Protein AF-A0A2V8IT65-F1 (afdb_monomer_lite)

Structure (mmCIF, N/CA/C/O backbone):
data_AF-A0A2V8IT65-F1
#
_entry.id   AF-A0A2V8IT65-F1
#
loop_
_atom_site.group_PDB
_atom_site.id
_atom_site.type_symbol
_atom_site.label_atom_id
_atom_site.label_alt_id
_atom_site.label_comp_id
_atom_site.label_asym_id
_atom_site.label_entity_id
_atom_site.label_seq_id
_atom_site.pdbx_PDB_ins_code
_atom_site.Cartn_x
_atom_site.Cartn_y
_atom_site.Cartn_z
_atom_site.occupancy
_atom_site.B_iso_or_equiv
_atom_site.auth_seq_id
_atom_site.auth_comp_id
_atom_site.auth_asym_id
_atom_site.auth_atom_id
_atom_site.pdbx_PDB_model_num
ATOM 1 N N . MET A 1 1 ? 6.466 -3.891 2.271 1.00 78.56 1 MET A N 1
ATOM 2 C CA . MET A 1 1 ? 6.126 -2.452 2.336 1.00 78.56 1 MET A CA 1
ATOM 3 C C . MET A 1 1 ? 6.847 -1.827 3.526 1.00 78.56 1 MET A C 1
ATOM 5 O O . ME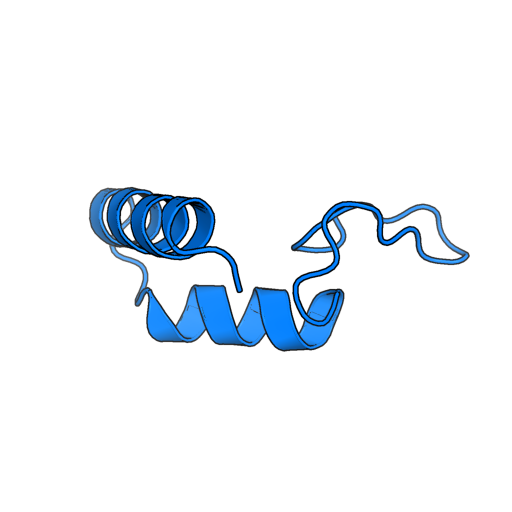T A 1 1 ? 6.811 -2.446 4.581 1.00 78.56 1 MET A O 1
ATOM 9 N N . PRO A 1 2 ? 7.493 -0.655 3.385 1.00 90.12 2 PRO A N 1
ATOM 10 C CA . PRO A 1 2 ? 8.095 0.058 4.515 1.00 90.12 2 PRO A CA 1
ATOM 11 C C . PRO A 1 2 ? 7.060 0.444 5.584 1.00 90.12 2 PRO A C 1
ATOM 13 O O . PRO A 1 2 ? 5.944 0.833 5.244 1.00 90.12 2 PRO A O 1
ATOM 16 N N . GLU A 1 3 ? 7.443 0.409 6.861 1.00 93.56 3 GLU A N 1
ATOM 17 C CA . GLU A 1 3 ? 6.549 0.703 7.997 1.00 93.56 3 GLU A CA 1
ATOM 18 C C . GLU A 1 3 ? 5.942 2.115 7.934 1.00 93.56 3 GLU A C 1
ATOM 20 O O . GLU A 1 3 ? 4.761 2.307 8.216 1.00 93.56 3 GLU A O 1
ATOM 25 N N . ALA A 1 4 ? 6.716 3.100 7.469 1.00 94.00 4 ALA A N 1
ATOM 26 C CA . ALA A 1 4 ? 6.223 4.461 7.261 1.00 94.00 4 ALA A CA 1
ATOM 27 C C . ALA A 1 4 ? 5.064 4.520 6.248 1.00 94.00 4 ALA A C 1
ATOM 29 O O . ALA A 1 4 ? 4.085 5.227 6.471 1.00 94.00 4 ALA A O 1
ATOM 30 N N . LEU A 1 5 ? 5.137 3.736 5.163 1.00 94.31 5 LEU A N 1
ATOM 31 C CA . LEU A 1 5 ? 4.064 3.668 4.170 1.00 94.31 5 LEU A CA 1
ATOM 32 C C . LEU A 1 5 ? 2.831 2.948 4.733 1.00 94.31 5 LEU A C 1
ATOM 34 O O . LEU A 1 5 ? 1.710 3.358 4.451 1.00 94.31 5 LEU A O 1
ATOM 38 N N . ARG A 1 6 ? 3.026 1.922 5.573 1.00 96.50 6 ARG A N 1
ATOM 39 C CA . ARG A 1 6 ? 1.927 1.239 6.269 1.00 96.50 6 ARG A CA 1
ATOM 40 C C . ARG A 1 6 ? 1.122 2.215 7.121 1.00 96.50 6 ARG A C 1
ATOM 42 O O . ARG A 1 6 ? -0.091 2.281 6.957 1.00 96.50 6 ARG A O 1
ATOM 49 N N . LYS A 1 7 ? 1.808 2.993 7.965 1.00 97.75 7 LYS A N 1
ATOM 50 C CA . LYS A 1 7 ? 1.188 4.005 8.833 1.00 97.75 7 LYS A CA 1
ATOM 51 C C . LYS A 1 7 ? 0.476 5.094 8.036 1.00 97.75 7 LYS A C 1
ATOM 53 O O . LYS A 1 7 ? -0.622 5.483 8.410 1.00 97.75 7 LYS A O 1
ATOM 58 N N . LEU A 1 8 ? 1.073 5.542 6.930 1.00 97.19 8 LEU A N 1
ATOM 59 C CA . LEU A 1 8 ? 0.469 6.543 6.049 1.00 97.19 8 LEU A CA 1
ATOM 60 C C . LEU A 1 8 ? -0.832 6.038 5.415 1.00 97.19 8 LEU A C 1
ATOM 62 O O . LEU A 1 8 ? -1.843 6.734 5.435 1.00 97.19 8 LEU A O 1
ATOM 66 N N . VAL A 1 9 ? -0.814 4.818 4.868 1.00 97.75 9 VAL A N 1
ATOM 67 C CA . VAL A 1 9 ? -2.017 4.195 4.303 1.00 97.75 9 VAL A CA 1
ATOM 68 C C . VAL A 1 9 ? -3.081 4.047 5.386 1.00 97.75 9 VAL A C 1
ATOM 70 O O . VAL A 1 9 ? -4.233 4.379 5.147 1.00 97.75 9 VAL A O 1
ATOM 73 N N . GLU A 1 10 ? -2.704 3.599 6.580 1.00 98.12 10 GLU A N 1
ATOM 74 C CA . GLU A 1 10 ? -3.617 3.410 7.707 1.00 98.12 10 GLU A CA 1
ATOM 75 C C . GLU A 1 10 ? -4.276 4.730 8.140 1.00 98.12 10 GLU A C 1
ATOM 77 O O . GLU A 1 10 ? -5.502 4.796 8.202 1.00 98.12 10 GLU A O 1
ATOM 82 N N . SER A 1 11 ? -3.505 5.805 8.333 1.00 98.38 11 SER A N 1
ATOM 83 C CA . SER A 1 11 ? -4.046 7.097 8.771 1.00 98.38 11 SER A CA 1
ATOM 84 C C . SER A 1 11 ? -4.970 7.742 7.736 1.00 98.38 11 SER A C 1
ATOM 86 O O . SER A 1 11 ? -6.036 8.233 8.098 1.00 98.38 11 SER A O 1
ATOM 88 N N . ILE A 1 12 ? -4.583 7.724 6.455 1.00 98.12 12 ILE A N 1
ATOM 89 C CA . ILE A 1 12 ? -5.370 8.329 5.368 1.00 98.12 12 ILE A CA 1
ATOM 90 C C . ILE A 1 12 ? -6.636 7.511 5.101 1.00 98.12 12 ILE A C 1
ATOM 92 O O . ILE A 1 12 ? -7.716 8.070 4.929 1.00 98.12 12 ILE A O 1
ATOM 96 N N . SER A 1 13 ? -6.534 6.180 5.084 1.00 98.31 13 SER A N 1
ATOM 97 C CA . SER A 1 13 ? -7.707 5.334 4.830 1.00 98.31 13 SER A CA 1
ATOM 98 C C . SER A 1 13 ? -8.768 5.563 5.909 1.00 98.31 13 SER A C 1
ATOM 100 O O . SER A 1 13 ? -9.926 5.817 5.586 1.00 98.31 13 SER A O 1
ATOM 102 N N . LEU A 1 14 ? -8.354 5.599 7.183 1.00 98.12 14 LEU A N 1
ATOM 103 C CA . LEU A 1 14 ? -9.254 5.882 8.301 1.00 98.12 14 LEU A CA 1
ATOM 104 C C . LEU A 1 14 ? -9.851 7.294 8.238 1.00 98.12 14 LEU A C 1
ATOM 106 O O . LEU A 1 14 ? -11.045 7.443 8.487 1.00 98.12 14 LEU A O 1
ATOM 110 N N . SER A 1 15 ? -9.078 8.321 7.859 1.00 98.44 15 SER A N 1
ATOM 111 C CA . SER A 1 15 ? -9.604 9.692 7.742 1.00 98.44 15 SER A CA 1
ATOM 112 C C . SER A 1 15 ? -10.646 9.854 6.635 1.00 98.44 15 SER A C 1
ATOM 114 O O . SER A 1 15 ? -11.464 10.768 6.696 1.00 98.44 15 SER A O 1
ATOM 116 N N . HIS A 1 16 ? -10.627 8.977 5.631 1.00 98.06 16 HIS A N 1
ATOM 117 C CA . HIS A 1 16 ? -11.582 8.969 4.523 1.00 98.06 16 HIS A CA 1
ATOM 118 C C . HIS A 1 16 ? -12.656 7.875 4.642 1.00 98.06 16 HIS A C 1
ATOM 120 O O . HIS A 1 16 ? -13.467 7.731 3.730 1.00 98.06 16 HIS A O 1
ATOM 126 N N . GLY A 1 17 ? -12.687 7.107 5.739 1.00 98.25 17 GLY A N 1
ATOM 127 C CA . GLY A 1 17 ? -13.666 6.031 5.937 1.00 98.25 17 GLY A CA 1
ATOM 128 C C . GLY A 1 17 ? -13.500 4.846 4.979 1.00 98.25 17 GLY A C 1
ATOM 129 O O . GLY A 1 17 ? -14.460 4.125 4.719 1.00 98.25 17 GLY A O 1
ATOM 130 N N . 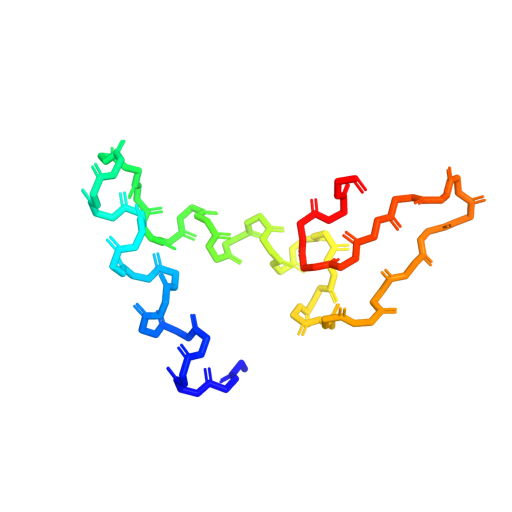VAL A 1 18 ? -12.296 4.644 4.440 1.00 98.25 18 VAL A N 1
ATOM 131 C CA . VAL A 1 18 ? -11.955 3.525 3.554 1.00 98.25 18 VAL A CA 1
ATOM 132 C C . VAL A 1 18 ? -11.216 2.461 4.361 1.00 98.25 18 VAL A C 1
ATOM 134 O O . VAL A 1 18 ? -10.370 2.784 5.192 1.00 98.25 18 VAL A O 1
ATOM 137 N N . ASP A 1 19 ? -11.495 1.181 4.108 1.00 98.38 19 ASP A N 1
ATOM 138 C CA . ASP A 1 19 ? -10.755 0.087 4.740 1.00 98.38 19 ASP A CA 1
ATOM 139 C C . ASP A 1 19 ? -9.261 0.141 4.336 1.00 98.38 19 ASP A C 1
ATOM 141 O O . ASP A 1 19 ? -8.936 0.016 3.147 1.00 98.38 19 ASP A O 1
ATOM 145 N N . PRO A 1 20 ? -8.317 0.275 5.291 1.00 98.25 20 PRO A N 1
ATOM 146 C CA . PRO A 1 20 ? -6.888 0.221 4.997 1.00 98.25 20 PRO A CA 1
ATOM 147 C C . PRO A 1 20 ? -6.454 -1.051 4.252 1.00 98.25 20 PRO A C 1
ATOM 149 O O . PRO A 1 20 ? -5.475 -1.024 3.499 1.00 98.25 20 PRO A O 1
ATOM 152 N N . ALA A 1 21 ? -7.133 -2.183 4.459 1.00 97.75 21 ALA A N 1
ATOM 153 C CA . ALA A 1 21 ? -6.858 -3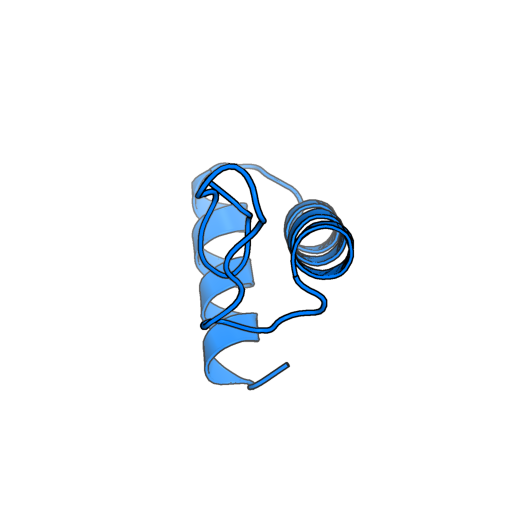.426 3.745 1.00 97.75 21 ALA A CA 1
ATOM 154 C C . ALA A 1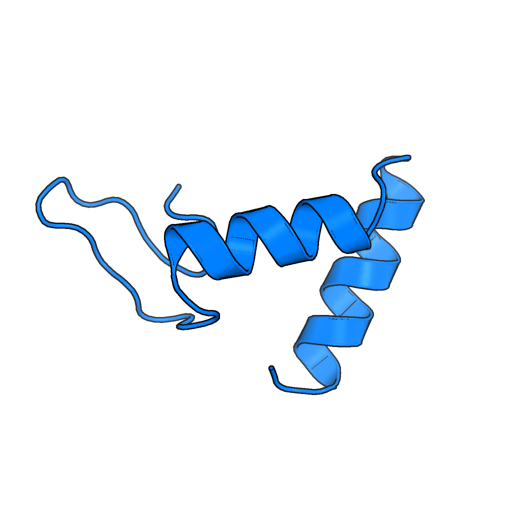 21 ? -7.193 -3.315 2.255 1.00 97.75 21 ALA A C 1
ATOM 156 O O . ALA A 1 21 ? -6.402 -3.782 1.432 1.00 97.75 21 ALA A O 1
ATOM 157 N N . LEU A 1 22 ? -8.290 -2.636 1.909 1.00 98.31 22 LEU A N 1
ATOM 158 C CA . LEU A 1 22 ? -8.660 -2.356 0.524 1.00 98.31 22 LEU A CA 1
ATOM 159 C C . LEU A 1 22 ? -7.595 -1.493 -0.161 1.00 98.31 22 LEU A C 1
ATOM 161 O O . LEU A 1 22 ? -7.106 -1.854 -1.229 1.00 98.31 22 LEU A O 1
ATOM 165 N N . VAL A 1 23 ? -7.162 -0.401 0.474 1.00 98.19 23 VAL A N 1
ATOM 166 C CA . VAL A 1 23 ? -6.134 0.485 -0.103 1.00 98.19 23 VAL A CA 1
ATOM 167 C C . VAL A 1 23 ? -4.811 -0.257 -0.312 1.00 98.19 23 VAL A C 1
ATOM 169 O O . VAL A 1 23 ? -4.181 -0.131 -1.363 1.00 98.19 23 VAL A O 1
ATOM 172 N N . ARG A 1 24 ? -4.400 -1.104 0.643 1.00 97.69 24 ARG A N 1
ATOM 173 C CA . ARG A 1 24 ? -3.217 -1.966 0.475 1.00 97.69 24 ARG A CA 1
ATOM 174 C C . ARG A 1 24 ? -3.378 -2.966 -0.668 1.00 97.69 24 ARG A C 1
ATOM 176 O O . ARG A 1 24 ? -2.397 -3.222 -1.364 1.00 97.69 24 ARG A O 1
ATOM 183 N N . ALA A 1 25 ? -4.568 -3.538 -0.845 1.00 98.12 25 ALA A N 1
ATOM 184 C CA . ALA A 1 25 ? -4.846 -4.463 -1.938 1.00 98.12 25 ALA A CA 1
ATOM 185 C C . ALA A 1 25 ? -4.722 -3.763 -3.297 1.00 98.12 25 ALA A C 1
ATOM 187 O O . ALA A 1 25 ? -4.037 -4.284 -4.173 1.00 98.12 25 ALA A O 1
ATOM 188 N N . VAL A 1 26 ? -5.271 -2.551 -3.436 1.00 98.12 26 VAL A N 1
ATOM 189 C CA . VAL A 1 26 ? -5.121 -1.728 -4.648 1.00 98.12 26 VAL A CA 1
ATOM 190 C C . VAL A 1 26 ? -3.646 -1.434 -4.925 1.00 98.12 26 VAL A C 1
ATOM 192 O O . VAL A 1 26 ? -3.154 -1.766 -5.996 1.00 98.12 26 VAL A O 1
ATOM 195 N N . ILE A 1 27 ? -2.892 -0.921 -3.946 1.00 98.06 27 ILE A N 1
ATOM 196 C CA . ILE A 1 27 ? -1.455 -0.628 -4.125 1.00 98.06 27 ILE A CA 1
ATOM 1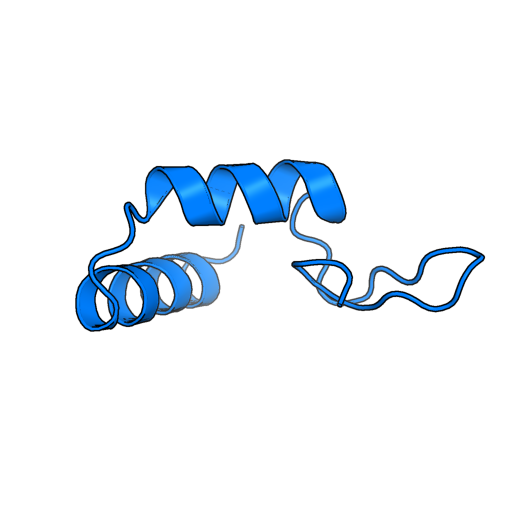97 C C . ILE A 1 27 ? -0.666 -1.876 -4.553 1.00 98.06 27 ILE A C 1
ATOM 199 O O . ILE A 1 27 ? 0.236 -1.796 -5.394 1.00 98.06 27 ILE A O 1
ATOM 203 N N . LYS A 1 28 ? -0.977 -3.038 -3.962 1.00 97.75 28 LYS A N 1
ATOM 204 C CA . LYS A 1 28 ? -0.327 -4.304 -4.309 1.00 97.75 28 LYS A CA 1
ATOM 205 C C . LYS A 1 28 ? -0.602 -4.687 -5.764 1.00 97.75 28 LYS A C 1
ATOM 207 O O . LYS A 1 28 ? 0.337 -5.084 -6.446 1.00 97.75 28 LYS A O 1
ATOM 212 N N . THR A 1 29 ? -1.846 -4.556 -6.216 1.00 98.25 29 THR A N 1
ATOM 213 C CA . THR A 1 29 ? -2.254 -4.860 -7.594 1.00 98.25 29 THR A CA 1
ATOM 214 C C . THR A 1 29 ? -1.616 -3.904 -8.599 1.00 98.25 29 THR A C 1
ATOM 216 O O . THR A 1 29 ? -1.089 -4.356 -9.608 1.00 98.25 29 THR A O 1
ATOM 219 N N . GLU A 1 30 ? -1.602 -2.607 -8.300 1.00 98.06 30 GLU A N 1
ATOM 220 C CA . GLU A 1 30 ? -1.154 -1.577 -9.243 1.00 98.06 30 GLU A CA 1
ATOM 221 C C . GLU A 1 30 ? 0.369 -1.513 -9.401 1.00 98.06 30 GLU A C 1
ATOM 223 O O . GLU A 1 30 ? 0.888 -1.278 -10.489 1.00 98.06 30 GLU A O 1
ATOM 228 N N . SER A 1 31 ? 1.125 -1.706 -8.317 1.00 98.00 31 SER A N 1
ATOM 229 C CA . SER A 1 31 ? 2.578 -1.468 -8.340 1.00 98.00 31 SER A CA 1
ATOM 230 C C . SER A 1 31 ? 3.409 -2.481 -7.563 1.00 98.00 31 SER A C 1
ATOM 232 O O . SER A 1 31 ? 4.635 -2.355 -7.522 1.00 98.00 31 SER A O 1
ATOM 234 N N . ASN A 1 32 ? 2.779 -3.441 -6.879 1.00 97.31 32 ASN A N 1
ATOM 235 C CA . ASN A 1 32 ? 3.436 -4.288 -5.882 1.00 97.31 32 ASN A CA 1
ATOM 236 C C . ASN A 1 32 ? 4.269 -3.470 -4.867 1.00 97.31 32 ASN A C 1
ATOM 238 O O . ASN A 1 32 ? 5.373 -3.854 -4.480 1.00 97.31 32 ASN A O 1
ATOM 242 N N . PHE A 1 33 ? 3.740 -2.315 -4.441 1.00 96.62 33 PHE A N 1
ATOM 243 C CA . PHE A 1 33 ? 4.392 -1.351 -3.541 1.00 96.62 33 PHE A CA 1
ATOM 244 C C . PHE A 1 33 ? 5.651 -0.660 -4.101 1.00 96.62 33 PHE A C 1
ATOM 246 O O . PHE A 1 33 ? 6.427 -0.078 -3.334 1.00 96.62 33 PHE A O 1
ATOM 253 N N . ASN A 1 34 ? 5.864 -0.667 -5.419 1.00 96.50 34 ASN A N 1
ATOM 254 C CA . ASN A 1 34 ? 6.942 0.088 -6.050 1.00 96.50 34 ASN A CA 1
ATOM 255 C C . ASN A 1 34 ? 6.548 1.564 -6.236 1.00 96.50 34 ASN A C 1
ATOM 257 O O . ASN A 1 34 ? 5.828 1.929 -7.164 1.00 96.50 34 ASN A O 1
ATOM 261 N N . ARG A 1 35 ? 7.091 2.447 -5.389 1.00 96.00 35 ARG A N 1
ATOM 262 C CA . ARG A 1 35 ? 6.851 3.902 -5.471 1.00 96.00 35 ARG A CA 1
ATOM 263 C C . ARG A 1 35 ? 7.358 4.562 -6.762 1.00 96.00 35 ARG A C 1
ATOM 265 O O . ARG A 1 35 ? 6.993 5.704 -7.023 1.00 96.00 35 ARG A O 1
ATOM 272 N N . TRP A 1 36 ? 8.192 3.870 -7.536 1.00 97.25 36 TRP A N 1
ATOM 273 C CA . TRP A 1 36 ? 8.769 4.345 -8.794 1.00 97.25 36 TRP A CA 1
ATOM 274 C C . TRP A 1 36 ? 8.147 3.674 -10.026 1.00 97.25 36 TRP A C 1
ATOM 276 O O . TRP A 1 36 ? 8.667 3.844 -11.124 1.00 97.25 36 TRP A O 1
ATOM 286 N N . ALA A 1 37 ? 7.065 2.900 -9.866 1.00 97.94 37 ALA A N 1
ATOM 287 C CA . ALA A 1 37 ? 6.395 2.241 -10.983 1.00 97.94 37 ALA A CA 1
ATOM 288 C C . ALA A 1 37 ? 5.907 3.265 -12.020 1.00 97.94 37 ALA A C 1
ATOM 290 O O . ALA A 1 37 ? 5.299 4.277 -11.662 1.00 97.94 37 ALA A O 1
ATOM 291 N N . VAL A 1 38 ? 6.162 2.983 -13.298 1.00 98.38 38 VAL A N 1
ATOM 292 C CA . VAL A 1 38 ? 5.658 3.750 -14.443 1.00 98.38 38 VAL A CA 1
ATOM 293 C C . VAL A 1 38 ? 5.142 2.759 -15.479 1.00 98.38 38 VAL A C 1
ATOM 295 O O . VAL A 1 38 ? 5.895 1.889 -15.918 1.00 98.38 38 VAL A O 1
ATOM 298 N N . SER A 1 39 ? 3.868 2.861 -15.855 1.00 97.88 39 SER A N 1
ATOM 299 C CA . SER A 1 39 ? 3.292 2.006 -16.898 1.00 97.88 39 SER A CA 1
ATOM 300 C C . SER A 1 39 ? 3.650 2.501 -18.306 1.00 97.88 39 SER A C 1
ATOM 302 O O . SER A 1 39 ? 3.982 3.676 -18.484 1.00 97.88 39 SER A O 1
ATOM 304 N N . PRO A 1 40 ? 3.494 1.661 -19.349 1.00 98.06 40 PRO A N 1
ATOM 305 C CA . PRO A 1 40 ? 3.678 2.090 -20.739 1.00 98.06 40 PRO A CA 1
ATOM 306 C C . PRO A 1 40 ? 2.774 3.256 -21.162 1.00 98.06 40 PRO A C 1
ATOM 308 O O . PRO A 1 40 ? 3.107 3.989 -22.086 1.00 98.06 40 PRO A O 1
ATOM 311 N N . LYS A 1 41 ? 1.626 3.428 -20.492 1.00 97.81 41 LYS A N 1
ATOM 312 C CA . LYS A 1 41 ? 0.668 4.514 -20.748 1.00 97.81 41 LYS A CA 1
ATOM 313 C C . LYS A 1 41 ? 0.914 5.753 -19.880 1.00 97.81 41 LYS A C 1
ATOM 315 O O . LYS A 1 41 ? 0.184 6.727 -20.008 1.00 97.81 41 LYS A O 1
ATOM 320 N N . GLY A 1 42 ? 1.927 5.724 -19.013 1.00 97.50 42 GLY A N 1
ATOM 321 C CA . GLY A 1 42 ? 2.346 6.871 -18.212 1.00 97.50 42 GLY A CA 1
ATOM 322 C C . GLY A 1 42 ? 1.725 6.974 -16.819 1.00 97.50 42 GLY A C 1
ATOM 323 O O . GLY A 1 42 ? 1.998 7.962 -16.150 1.00 97.50 42 GLY A O 1
ATOM 324 N N . ALA A 1 43 ? 0.955 5.981 -16.363 1.00 98.12 43 ALA A N 1
ATOM 325 C CA . ALA A 1 43 ? 0.469 5.919 -14.978 1.00 98.12 43 ALA A CA 1
ATOM 326 C C . ALA A 1 43 ? 1.631 5.741 -13.987 1.00 98.12 43 ALA A C 1
ATOM 328 O O . ALA A 1 43 ? 2.610 5.057 -14.318 1.00 98.12 43 ALA A O 1
ATOM 329 N N . ARG A 1 44 ? 1.568 6.352 -12.794 1.00 98.12 44 ARG A N 1
ATOM 330 C CA . ARG A 1 44 ? 2.742 6.476 -11.903 1.00 98.12 44 ARG A CA 1
ATOM 331 C C . ARG A 1 44 ? 2.497 6.095 -10.449 1.00 98.12 44 ARG A C 1
AT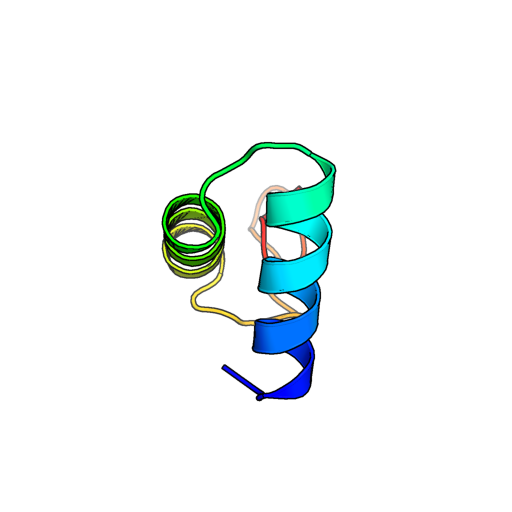OM 333 O O . ARG A 1 44 ? 1.456 6.348 -9.850 1.00 98.12 44 ARG A O 1
ATOM 340 N N . GLY A 1 45 ? 3.562 5.582 -9.841 1.00 97.69 45 GLY A N 1
ATOM 341 C CA . GLY A 1 45 ? 3.678 5.390 -8.404 1.00 97.69 45 GLY A CA 1
ATOM 342 C C . GLY A 1 45 ? 2.821 4.248 -7.868 1.00 97.69 45 GLY A C 1
ATOM 343 O O . GLY A 1 45 ? 2.463 3.316 -8.587 1.00 97.69 45 GLY A O 1
ATOM 344 N N . LEU A 1 46 ? 2.523 4.332 -6.570 1.00 97.44 46 LEU A N 1
ATOM 345 C CA . LEU A 1 46 ? 1.957 3.231 -5.787 1.00 97.44 46 LEU A CA 1
ATOM 346 C C . LEU A 1 46 ? 0.567 2.782 -6.249 1.00 97.44 46 LEU A C 1
ATOM 348 O O . LEU A 1 46 ? 0.257 1.599 -6.146 1.00 97.44 46 LEU A O 1
ATOM 352 N N . MET A 1 47 ? -0.250 3.723 -6.720 1.00 97.44 47 MET A N 1
ATOM 353 C CA . MET A 1 47 ? -1.643 3.496 -7.118 1.00 97.44 47 MET A CA 1
ATOM 354 C C . MET A 1 47 ? -1.869 3.679 -8.623 1.00 97.44 47 MET A C 1
ATOM 356 O O . MET A 1 47 ? -3.018 3.708 -9.036 1.00 97.44 47 MET A O 1
ATOM 360 N N . GLN A 1 48 ? -0.792 3.824 -9.413 1.00 98.12 48 GLN A N 1
ATOM 361 C CA . GLN A 1 48 ? -0.854 3.997 -10.872 1.00 98.12 48 GLN A CA 1
ATOM 362 C C . GLN A 1 48 ? -1.903 5.039 -11.309 1.00 98.12 48 GLN A C 1
ATOM 364 O O . GLN A 1 48 ? -2.759 4.765 -12.148 1.00 98.12 48 GLN A O 1
ATOM 369 N N . LEU A 1 49 ? -1.816 6.238 -10.720 1.00 95.69 49 LEU A N 1
ATOM 370 C CA . LEU A 1 49 ? -2.610 7.404 -11.126 1.00 95.69 49 LEU A CA 1
ATOM 371 C C . LEU A 1 49 ? -2.062 8.034 -12.412 1.00 95.69 49 LEU A C 1
ATOM 373 O O . LEU A 1 49 ? -0.832 7.903 -12.651 1.00 95.69 49 LEU A O 1
#

Sequence (49 aa):
MPEALRKLVESISLSHGVDPALVRAVIKTESNFNRWAVSPKGARGLMQL

Secondary structure (DSSP, 8-state):
--HHHHHHHHHHHHHTT--HHHHHHHHHHHHTT-TT-B-TT--BTTTT-

pLDDT: mean 96.99, std 3.06, range [78.56, 98.44]

Radius of gyration: 10.98 Å; chains: 1; bounding box: 22×15×30 Å

Foldseek 3Di:
DDPVVLVVLVVVCVVVVHDSVVVVVQLCVQPVQAQADADPVGQGGRNRD